Protein AF-A0A966WLN8-F1 (afdb_monomer_lite)

Secondary structure (DSSP, 8-state):
-HHHHHHHHHHH---SSHHHHHHHHHHHHHHHT-S--------SSHHHHHHHHHHHHHHTT--TT-PPPP--

Structure (mmCIF, N/CA/C/O backbone):
data_AF-A0A966WLN8-F1
#
_entry.id   AF-A0A966WLN8-F1
#
loop_
_atom_site.group_PDB
_atom_site.id
_atom_site.type_symbol
_atom_site.label_atom_id
_atom_site.label_alt_id
_atom_site.label_comp_id
_atom_site.label_asym_id
_atom_site.label_entity_id
_atom_site.label_seq_id
_atom_site.pdbx_PDB_ins_code
_atom_site.Cartn_x
_atom_site.Cartn_y
_atom_site.Cartn_z
_atom_site.occupancy
_atom_site.B_iso_or_equiv
_atom_site.auth_seq_id
_atom_site.auth_comp_id
_atom_site.auth_asym_id
_atom_site.auth_atom_id
_atom_site.pdbx_PDB_model_num
ATOM 1 N N . ALA A 1 1 ? -23.456 1.880 -19.363 1.00 65.44 1 ALA A N 1
ATOM 2 C CA . ALA A 1 1 ? -23.080 0.634 -18.671 1.00 65.44 1 ALA A CA 1
ATOM 3 C C . ALA A 1 1 ? -21.566 0.578 -18.478 1.00 65.44 1 ALA A C 1
ATOM 5 O O . ALA A 1 1 ? -21.125 0.676 -17.343 1.00 65.44 1 ALA A O 1
ATOM 6 N N . ASP A 1 2 ? -20.777 0.566 -19.555 1.00 70.38 2 ASP A N 1
ATOM 7 C CA . ASP A 1 2 ? -19.314 0.383 -19.473 1.00 70.38 2 ASP A CA 1
ATOM 8 C C . ASP A 1 2 ? -18.570 1.490 -18.708 1.00 70.38 2 ASP A C 1
ATOM 10 O O . ASP A 1 2 ? -17.737 1.194 -17.859 1.00 70.38 2 ASP A O 1
ATOM 14 N N . LEU A 1 3 ? -18.924 2.763 -18.916 1.00 71.50 3 LEU A N 1
ATOM 15 C CA . LEU A 1 3 ? -18.322 3.894 -18.187 1.00 71.50 3 LEU A CA 1
ATOM 16 C C . LEU A 1 3 ? -18.548 3.814 -16.666 1.00 71.50 3 LEU A C 1
ATOM 18 O O . LEU A 1 3 ? -17.623 4.037 -15.896 1.00 71.50 3 LEU A O 1
ATOM 22 N N . GLN A 1 4 ? -19.748 3.415 -16.231 1.00 71.06 4 GLN A N 1
ATOM 23 C CA . GLN A 1 4 ? -20.060 3.256 -14.803 1.00 71.06 4 GLN A CA 1
ATOM 24 C C . GLN A 1 4 ? -19.298 2.084 -14.176 1.00 71.06 4 GLN A C 1
ATOM 26 O O . GLN A 1 4 ? -18.845 2.188 -13.040 1.00 71.06 4 GLN A O 1
ATOM 31 N N . ALA A 1 5 ? -19.126 0.985 -14.916 1.00 71.94 5 ALA A N 1
ATOM 32 C CA . ALA A 1 5 ? -18.321 -0.147 -14.464 1.00 71.94 5 ALA A CA 1
ATOM 33 C C . ALA A 1 5 ? -16.837 0.236 -14.331 1.00 71.94 5 ALA A C 1
ATOM 35 O O . ALA A 1 5 ? -16.188 -0.136 -13.356 1.00 71.94 5 ALA A O 1
ATOM 36 N N . MET A 1 6 ? -16.311 1.035 -15.266 1.00 71.44 6 MET A N 1
ATOM 37 C CA . MET A 1 6 ? -14.945 1.560 -15.189 1.00 71.44 6 MET A CA 1
ATOM 38 C C . MET A 1 6 ? -14.750 2.515 -14.008 1.00 71.44 6 MET A C 1
ATOM 40 O O . MET A 1 6 ? -13.716 2.453 -13.348 1.00 71.44 6 MET A O 1
ATOM 44 N N . ASP A 1 7 ? -15.720 3.385 -13.732 1.00 73.75 7 ASP A N 1
ATOM 45 C CA . ASP A 1 7 ? -15.634 4.330 -12.617 1.00 73.75 7 ASP A CA 1
ATOM 46 C C . ASP A 1 7 ? -15.695 3.620 -11.262 1.00 73.75 7 ASP A C 1
ATOM 48 O O . ASP A 1 7 ? -14.896 3.930 -10.380 1.00 73.75 7 ASP A O 1
ATOM 52 N N . ALA A 1 8 ? -16.555 2.606 -11.118 1.00 72.69 8 ALA A N 1
ATOM 53 C CA . ALA A 1 8 ? -16.573 1.750 -9.932 1.00 72.69 8 ALA A CA 1
ATOM 54 C C . ALA A 1 8 ? -15.232 1.019 -9.744 1.00 72.69 8 ALA A C 1
ATOM 56 O O . ALA A 1 8 ? -14.662 1.028 -8.657 1.00 72.69 8 ALA A O 1
ATOM 57 N N . MET A 1 9 ? -14.665 0.474 -10.826 1.00 74.56 9 MET A N 1
ATOM 58 C CA . MET A 1 9 ? -13.369 -0.207 -10.773 1.00 74.56 9 MET A CA 1
ATOM 59 C C . MET A 1 9 ? -12.223 0.744 -10.391 1.00 74.56 9 MET A C 1
ATOM 61 O O . MET A 1 9 ? -11.313 0.355 -9.666 1.00 74.56 9 MET A O 1
ATOM 65 N N . LYS A 1 10 ? -12.265 2.006 -10.839 1.00 71.50 10 LYS A N 1
ATOM 66 C CA . LYS A 1 10 ? -11.297 3.042 -10.439 1.00 71.50 10 LYS A CA 1
ATOM 67 C C . LYS A 1 10 ? -11.468 3.482 -8.987 1.00 71.50 10 LYS A C 1
ATOM 69 O O . LYS A 1 10 ? -10.468 3.811 -8.351 1.00 71.50 10 LYS A O 1
ATOM 74 N N . ALA A 1 11 ? -12.703 3.519 -8.488 1.00 74.12 11 ALA A N 1
ATOM 75 C CA . ALA A 1 11 ? -12.997 3.877 -7.103 1.00 74.12 11 ALA A CA 1
ATOM 76 C C . ALA A 1 11 ? -12.400 2.857 -6.122 1.00 74.12 11 ALA A C 1
ATOM 78 O O . ALA A 1 11 ? -11.814 3.255 -5.118 1.00 74.12 11 ALA A O 1
ATOM 79 N N . ASP A 1 12 ? -12.460 1.569 -6.466 1.00 79.19 12 ASP A N 1
ATOM 80 C CA . ASP A 1 12 ? -11.874 0.492 -5.660 1.00 79.19 12 ASP A CA 1
ATOM 81 C C . ASP A 1 12 ? -10.371 0.283 -5.920 1.00 79.19 12 ASP A C 1
ATOM 83 O O . ASP A 1 12 ? -9.682 -0.383 -5.145 1.00 79.19 12 ASP A O 1
ATOM 87 N N . ALA A 1 13 ? -9.827 0.858 -6.996 1.00 85.62 13 ALA A N 1
ATOM 88 C CA . ALA A 1 13 ? -8.419 0.709 -7.333 1.00 85.62 13 ALA A CA 1
ATOM 89 C C . ALA A 1 13 ? -7.511 1.462 -6.347 1.00 85.62 13 ALA A C 1
ATOM 91 O O . ALA A 1 13 ? -7.512 2.697 -6.271 1.00 85.62 13 ALA A O 1
ATOM 92 N N . LEU A 1 14 ? -6.616 0.716 -5.698 1.00 92.69 14 LEU A N 1
ATOM 93 C CA . LEU A 1 14 ? -5.492 1.218 -4.895 1.00 92.69 14 LEU A CA 1
ATOM 94 C C . LEU A 1 14 ? -4.324 1.699 -5.785 1.00 92.69 14 LEU A C 1
ATOM 96 O O . LEU A 1 14 ? -3.165 1.375 -5.550 1.00 92.69 14 LEU A O 1
ATOM 100 N N . VAL A 1 15 ? -4.640 2.430 -6.858 1.00 90.75 15 VAL A N 1
ATOM 101 C CA . VAL A 1 15 ? -3.692 2.909 -7.878 1.00 90.75 15 VAL A CA 1
ATOM 102 C C . VAL A 1 15 ? -3.653 4.440 -7.863 1.00 90.75 15 VAL A C 1
ATOM 104 O O . VAL A 1 15 ? -4.699 5.085 -7.706 1.00 90.75 15 VAL A O 1
ATOM 107 N N . GLY A 1 16 ? -2.459 5.014 -8.031 1.00 92.38 16 GLY A N 1
ATOM 108 C CA . GLY A 1 16 ? -2.207 6.457 -8.036 1.00 92.38 16 GLY A CA 1
ATOM 109 C C . GLY A 1 16 ? -0.736 6.788 -7.771 1.00 92.38 16 GLY A C 1
ATOM 110 O O . GLY A 1 16 ? 0.133 5.934 -7.959 1.00 92.38 16 GLY A O 1
ATOM 111 N N . THR A 1 17 ? -0.463 8.016 -7.318 1.00 95.44 17 THR A N 1
ATOM 112 C CA . THR A 1 17 ? 0.822 8.346 -6.674 1.00 95.44 17 THR A CA 1
ATOM 113 C C . THR A 1 17 ? 0.990 7.565 -5.366 1.00 95.44 17 THR A C 1
ATOM 115 O O . THR A 1 17 ? 0.036 6.952 -4.878 1.00 95.44 17 THR A O 1
ATOM 118 N N . ALA A 1 18 ? 2.192 7.588 -4.787 1.00 94.81 18 ALA A N 1
ATOM 119 C CA . ALA A 1 18 ? 2.480 6.887 -3.537 1.00 94.81 18 ALA A CA 1
ATOM 120 C C . ALA A 1 18 ? 1.537 7.331 -2.403 1.00 94.81 18 ALA A C 1
ATOM 122 O O . ALA A 1 18 ? 0.958 6.496 -1.714 1.00 94.81 18 ALA A O 1
ATOM 123 N N . GLU A 1 19 ? 1.304 8.640 -2.288 1.00 95.62 19 GLU A N 1
ATOM 124 C CA . GLU A 1 19 ? 0.429 9.251 -1.285 1.00 95.62 19 GLU A CA 1
ATOM 125 C C . GLU A 1 19 ? -1.031 8.858 -1.520 1.00 95.62 19 GLU A C 1
ATOM 127 O O . GLU A 1 19 ? -1.711 8.396 -0.611 1.00 95.62 19 GLU A O 1
ATOM 132 N N . GLN A 1 20 ? -1.501 8.947 -2.769 1.00 95.56 20 GLN A N 1
ATOM 133 C CA . GLN A 1 20 ? -2.872 8.570 -3.119 1.00 95.56 20 GLN A CA 1
ATOM 134 C C . GLN A 1 20 ? -3.155 7.092 -2.839 1.00 95.56 20 GLN A C 1
ATOM 136 O O . GLN A 1 20 ? -4.249 6.742 -2.397 1.00 95.56 20 GLN A O 1
ATOM 141 N N . ALA A 1 21 ? -2.197 6.210 -3.133 1.00 94.94 21 ALA A N 1
ATOM 142 C CA . ALA A 1 21 ? -2.331 4.789 -2.851 1.00 94.94 21 ALA A CA 1
ATOM 143 C C . ALA A 1 21 ? -2.319 4.520 -1.338 1.00 94.94 21 ALA A C 1
ATOM 145 O O . ALA A 1 21 ? -3.178 3.778 -0.861 1.00 94.94 21 ALA A O 1
ATOM 146 N N . ALA A 1 22 ? -1.416 5.159 -0.586 1.00 95.56 22 ALA A N 1
ATOM 147 C CA . ALA A 1 22 ? -1.341 5.037 0.869 1.00 95.56 22 ALA A CA 1
ATOM 148 C C . ALA A 1 22 ? -2.632 5.511 1.558 1.00 95.56 22 ALA A C 1
ATOM 150 O O . ALA A 1 22 ? -3.189 4.781 2.377 1.00 95.56 22 ALA A O 1
ATOM 151 N N . ASP A 1 23 ? -3.175 6.664 1.160 1.00 96.12 23 ASP A N 1
ATOM 152 C CA . ASP A 1 23 ? -4.435 7.195 1.694 1.00 96.12 23 ASP A CA 1
ATOM 153 C C . ASP A 1 23 ? -5.602 6.229 1.455 1.00 96.12 23 ASP A C 1
ATOM 155 O O . ASP A 1 23 ? -6.388 5.938 2.361 1.00 96.12 23 ASP A O 1
ATOM 159 N N . LYS A 1 24 ? -5.701 5.674 0.240 1.00 95.25 24 LYS A N 1
ATOM 160 C CA . LYS A 1 24 ? -6.727 4.678 -0.096 1.00 95.25 24 LYS A CA 1
ATOM 161 C C . LYS A 1 24 ? -6.559 3.387 0.707 1.00 95.25 24 LYS A C 1
ATOM 163 O O . LYS A 1 24 ? -7.555 2.820 1.156 1.00 95.25 24 LYS A O 1
ATOM 168 N N . MET A 1 25 ? -5.323 2.924 0.899 1.00 95.81 25 MET A N 1
ATOM 169 C CA . MET A 1 25 ? -5.015 1.746 1.714 1.00 95.81 25 MET A CA 1
ATOM 170 C C . MET A 1 25 ? -5.415 1.963 3.177 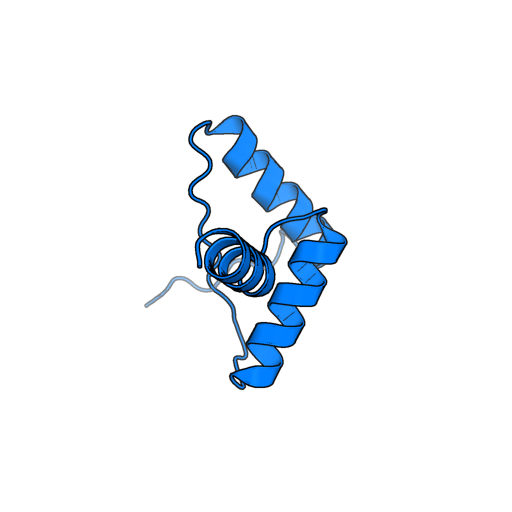1.00 95.81 25 MET A C 1
ATOM 172 O O . MET A 1 25 ? -6.109 1.124 3.746 1.00 95.81 25 MET A O 1
ATOM 176 N N . LEU A 1 26 ? -5.064 3.107 3.769 1.00 95.50 26 LEU A N 1
ATOM 177 C CA . LEU A 1 26 ? -5.439 3.456 5.142 1.00 95.50 26 LEU A CA 1
ATOM 178 C C . LEU A 1 26 ? -6.959 3.564 5.309 1.00 95.50 26 LEU A C 1
ATOM 180 O O . LEU A 1 26 ? -7.517 3.030 6.267 1.00 95.50 26 LEU A O 1
ATOM 184 N N . ALA A 1 27 ? -7.647 4.190 4.352 1.00 95.62 27 ALA A N 1
ATOM 185 C CA . ALA A 1 27 ? -9.105 4.264 4.349 1.00 95.62 27 ALA A CA 1
ATOM 186 C C . ALA A 1 27 ? -9.754 2.871 4.267 1.00 95.62 27 ALA A C 1
ATOM 188 O O . ALA A 1 27 ? -10.755 2.605 4.938 1.00 95.62 27 ALA A O 1
ATOM 189 N N . LEU A 1 28 ? -9.180 1.965 3.468 1.00 94.75 28 LEU A N 1
ATOM 190 C CA . LEU A 1 28 ? -9.633 0.581 3.366 1.00 94.75 28 LEU A CA 1
ATOM 191 C C . LEU A 1 28 ? -9.417 -0.187 4.677 1.00 94.75 28 LEU A C 1
ATOM 193 O O . LEU A 1 28 ? -10.358 -0.818 5.157 1.00 94.75 28 LEU A O 1
ATOM 197 N N . ALA A 1 29 ? -8.220 -0.107 5.267 1.00 96.38 29 ALA A N 1
ATOM 198 C CA . ALA A 1 29 ? -7.904 -0.750 6.542 1.00 96.38 29 ALA A CA 1
ATOM 199 C C . ALA A 1 29 ? -8.838 -0.268 7.657 1.00 96.38 29 ALA A C 1
ATOM 201 O O . ALA A 1 29 ? -9.424 -1.088 8.358 1.00 96.38 29 ALA A O 1
ATOM 202 N N . ALA A 1 30 ? -9.068 1.046 7.756 1.00 96.94 30 ALA A N 1
ATOM 203 C CA . ALA A 1 30 ? -9.984 1.623 8.735 1.00 96.94 30 ALA A CA 1
ATOM 204 C C . ALA A 1 30 ? -11.425 1.125 8.543 1.00 96.94 30 ALA A C 1
ATOM 206 O O . ALA A 1 30 ? -12.089 0.747 9.507 1.00 96.94 30 ALA A O 1
ATOM 207 N N . ARG A 1 31 ? -11.910 1.073 7.295 1.00 96.19 31 ARG A N 1
ATOM 208 C CA . ARG A 1 31 ? -13.262 0.587 6.975 1.00 96.19 31 ARG A CA 1
ATOM 209 C C . ARG A 1 31 ? -13.460 -0.890 7.318 1.00 96.19 31 ARG A C 1
ATOM 211 O O . ARG A 1 31 ? -14.578 -1.289 7.633 1.00 96.19 31 ARG A O 1
ATOM 218 N N . LEU A 1 32 ? -12.403 -1.690 7.219 1.00 96.25 32 LEU A N 1
ATOM 219 C CA . LEU A 1 32 ? -12.425 -3.126 7.495 1.00 96.25 32 LEU A CA 1
ATOM 220 C C . LEU A 1 32 ? -11.916 -3.485 8.900 1.00 96.25 32 LEU A C 1
ATOM 222 O O . LEU A 1 32 ? -11.899 -4.666 9.232 1.00 96.25 32 LEU A O 1
ATOM 226 N N . ALA A 1 33 ? -11.538 -2.489 9.711 1.00 96.75 33 ALA A N 1
ATOM 227 C CA . ALA A 1 33 ? -10.919 -2.657 11.026 1.00 96.75 33 ALA A CA 1
ATOM 228 C C . ALA A 1 33 ? -9.711 -3.619 11.003 1.00 96.75 33 ALA A C 1
ATOM 230 O O . ALA A 1 33 ? -9.639 -4.558 11.791 1.00 96.75 33 ALA A O 1
ATOM 231 N N . LEU A 1 34 ? -8.788 -3.396 10.063 1.00 95.88 34 LEU A N 1
ATOM 232 C CA . LEU A 1 34 ? -7.565 -4.186 9.902 1.00 95.88 34 LEU A CA 1
ATOM 233 C C . LEU A 1 34 ? -6.369 -3.485 10.549 1.00 95.88 34 LEU A C 1
ATOM 235 O O . LEU A 1 34 ? -6.158 -2.295 10.321 1.00 95.88 34 LEU A O 1
ATOM 239 N N . ASP A 1 35 ? -5.556 -4.252 11.272 1.00 92.38 35 ASP A N 1
ATOM 240 C CA . ASP A 1 35 ? -4.286 -3.778 11.836 1.00 92.38 35 ASP A CA 1
ATOM 241 C C . ASP A 1 35 ? -3.141 -3.809 10.807 1.00 92.38 35 ASP A C 1
ATOM 243 O O . ASP A 1 35 ? -2.204 -3.017 10.885 1.00 92.38 35 ASP A O 1
ATOM 247 N N . GLU A 1 36 ? -3.225 -4.704 9.816 1.00 91.12 36 GLU A N 1
ATOM 248 C CA . GLU A 1 36 ? -2.196 -4.911 8.796 1.00 91.12 36 GLU A CA 1
ATOM 249 C C . GLU A 1 36 ? -2.807 -5.134 7.404 1.00 91.12 36 GLU A C 1
ATOM 251 O O . GLU A 1 36 ? -3.901 -5.686 7.253 1.00 91.12 36 GLU A O 1
ATOM 256 N N . LEU A 1 37 ? -2.069 -4.730 6.365 1.00 92.06 37 LEU A N 1
ATOM 257 C CA . LEU A 1 37 ? -2.408 -4.968 4.962 1.00 92.06 37 LEU A CA 1
ATOM 258 C C . LEU A 1 37 ? -1.274 -5.725 4.270 1.00 92.06 37 LEU A C 1
ATOM 260 O O . LEU A 1 37 ? -0.147 -5.241 4.190 1.00 92.06 37 LEU A O 1
ATOM 264 N N . VAL A 1 38 ? -1.593 -6.883 3.692 1.00 92.62 38 VAL A N 1
ATOM 265 C CA . VAL A 1 38 ? -0.684 -7.586 2.781 1.00 92.62 38 VAL A CA 1
ATOM 266 C C . VAL A 1 38 ? -0.860 -7.002 1.382 1.00 92.62 38 VAL A C 1
ATOM 268 O O . VAL A 1 38 ? -1.926 -7.129 0.778 1.00 92.62 38 VAL A O 1
ATOM 271 N N . VAL A 1 39 ? 0.180 -6.346 0.867 1.00 91.62 39 VAL A N 1
ATOM 272 C CA . VAL A 1 39 ? 0.139 -5.674 -0.437 1.00 91.62 39 VAL A CA 1
ATOM 273 C C . VAL A 1 39 ? 0.726 -6.577 -1.517 1.00 91.62 39 VAL A C 1
ATOM 275 O O . VAL A 1 39 ? 1.894 -6.956 -1.464 1.00 91.62 39 VAL A O 1
ATOM 278 N N . CYS A 1 40 ? -0.075 -6.860 -2.542 1.00 91.56 40 CYS A N 1
ATOM 279 C CA . CYS A 1 40 ? 0.355 -7.534 -3.763 1.00 91.56 40 CYS A CA 1
ATOM 280 C C . CYS A 1 40 ? 0.196 -6.584 -4.953 1.00 91.56 40 CYS A C 1
ATOM 282 O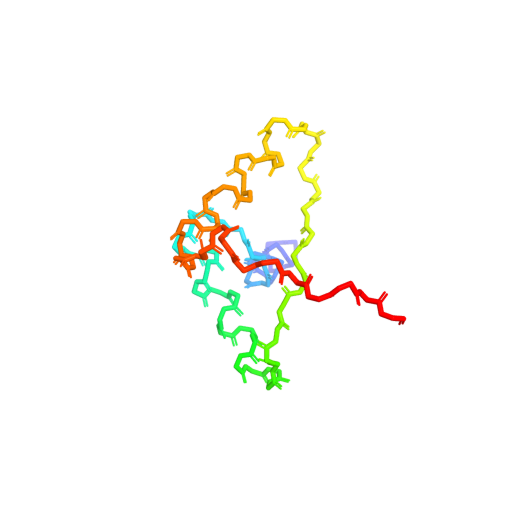 O . CYS A 1 40 ? -0.750 -5.800 -5.009 1.00 91.56 40 CYS A O 1
ATOM 284 N N . THR A 1 41 ? 1.089 -6.689 -5.935 1.00 90.88 41 THR A N 1
ATOM 285 C CA . THR A 1 41 ? 0.999 -5.938 -7.192 1.00 90.88 41 THR A CA 1
ATOM 286 C C . THR A 1 41 ? 0.977 -6.892 -8.379 1.00 90.88 41 THR A C 1
ATOM 288 O O . THR A 1 41 ? 1.627 -7.934 -8.361 1.00 90.88 41 THR A O 1
ATOM 291 N N . TRP A 1 42 ? 0.211 -6.543 -9.414 1.00 89.00 42 TRP A N 1
ATOM 292 C CA . TRP A 1 42 ? 0.166 -7.266 -10.692 1.00 89.00 42 TRP A CA 1
ATOM 293 C C . TRP A 1 42 ? 0.962 -6.550 -11.787 1.00 89.00 42 TRP A C 1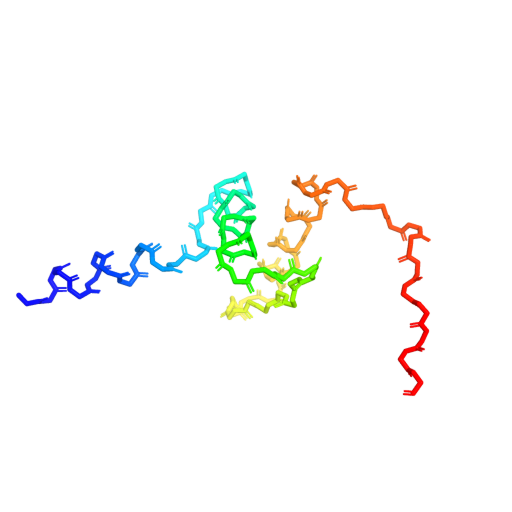
ATOM 295 O O . TRP A 1 42 ? 0.765 -6.812 -12.974 1.00 89.00 42 TRP A O 1
ATOM 305 N N . ALA A 1 43 ? 1.844 -5.617 -11.416 1.00 91.94 43 ALA A N 1
ATOM 306 C CA . ALA A 1 43 ? 2.742 -4.995 -12.378 1.00 91.94 43 ALA A CA 1
ATOM 307 C C . ALA A 1 43 ? 3.570 -6.079 -13.088 1.00 91.94 43 ALA A C 1
ATOM 309 O O . ALA A 1 43 ? 4.272 -6.858 -12.451 1.00 91.94 43 ALA A O 1
ATOM 310 N N . HIS A 1 44 ? 3.473 -6.140 -14.416 1.00 91.44 44 HIS A N 1
ATOM 311 C CA . HIS A 1 44 ? 4.135 -7.180 -15.208 1.00 91.44 44 HIS A CA 1
ATOM 312 C C . HIS A 1 44 ? 5.667 -7.099 -15.115 1.00 91.44 44 HIS A C 1
ATOM 314 O O . HIS A 1 44 ? 6.341 -8.122 -15.055 1.00 91.44 44 HIS A O 1
ATOM 320 N N . ASP A 1 45 ? 6.219 -5.884 -15.105 1.00 97.06 45 ASP A N 1
ATOM 321 C CA . ASP A 1 45 ? 7.662 -5.649 -15.052 1.00 97.06 45 ASP A CA 1
ATOM 322 C C . ASP A 1 45 ? 8.186 -5.723 -13.600 1.00 97.06 45 ASP A C 1
ATOM 324 O O . ASP A 1 45 ? 7.738 -4.931 -12.762 1.00 97.06 45 ASP A O 1
ATOM 328 N N . PRO A 1 46 ? 9.155 -6.608 -13.289 1.00 95.94 46 PRO A N 1
ATOM 329 C CA . PRO A 1 46 ? 9.763 -6.705 -11.962 1.00 95.94 46 PRO A CA 1
ATOM 330 C C . PRO A 1 46 ? 10.359 -5.393 -11.434 1.00 95.94 46 PRO A C 1
ATOM 332 O O . PRO A 1 46 ? 10.264 -5.118 -10.238 1.00 95.94 46 PRO A O 1
ATOM 335 N N . ALA A 1 47 ? 10.943 -4.555 -12.296 1.00 96.62 47 ALA A N 1
ATOM 336 C CA . ALA A 1 47 ? 11.498 -3.269 -11.874 1.00 96.62 47 ALA A CA 1
ATOM 337 C C . ALA A 1 47 ? 10.390 -2.304 -11.423 1.00 96.62 47 ALA A C 1
ATOM 339 O O . ALA A 1 47 ? 10.561 -1.549 -10.465 1.00 96.62 47 ALA A O 1
ATOM 340 N N . VAL A 1 48 ? 9.224 -2.370 -12.071 1.00 95.56 48 VAL A N 1
ATOM 341 C CA . VAL A 1 48 ? 8.040 -1.594 -11.682 1.00 95.56 48 VAL A CA 1
ATOM 342 C C . VAL A 1 48 ? 7.448 -2.126 -10.378 1.00 95.56 48 VAL A C 1
ATOM 344 O O . VAL A 1 48 ? 7.038 -1.328 -9.53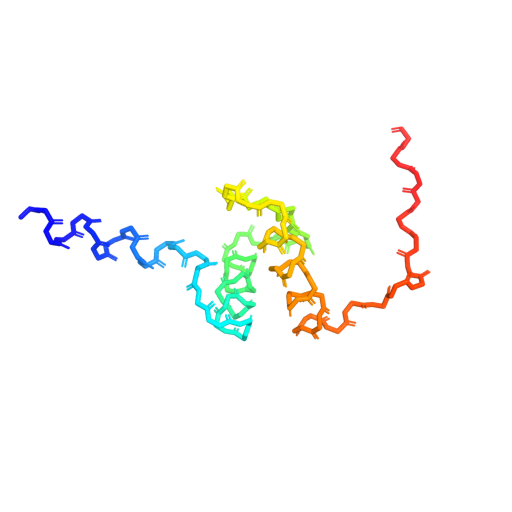7 1.00 95.56 48 VAL A O 1
ATOM 347 N N . GLN A 1 49 ? 7.441 -3.449 -10.174 1.00 95.69 49 GLN A N 1
ATOM 348 C CA . GLN A 1 49 ? 7.018 -4.042 -8.900 1.00 95.69 49 GLN A CA 1
ATOM 349 C C . GLN A 1 49 ? 7.875 -3.516 -7.745 1.00 95.69 49 GLN A C 1
ATOM 351 O O . GLN A 1 49 ? 7.329 -2.989 -6.777 1.00 95.69 49 GLN A O 1
ATOM 356 N N . LEU A 1 50 ? 9.207 -3.595 -7.876 1.00 95.44 50 LEU A N 1
ATOM 357 C CA . LEU A 1 50 ? 10.136 -3.126 -6.848 1.00 95.44 50 LEU A CA 1
ATOM 358 C C . LEU A 1 50 ? 9.928 -1.640 -6.555 1.00 95.44 50 LEU A C 1
ATOM 360 O O . LEU A 1 50 ? 9.709 -1.268 -5.404 1.00 95.44 50 LEU A O 1
ATOM 364 N N . ARG A 1 51 ? 9.893 -0.805 -7.599 1.00 95.56 51 ARG A N 1
ATOM 365 C CA . ARG A 1 51 ? 9.692 0.637 -7.437 1.00 95.56 51 ARG A CA 1
ATOM 366 C C . ARG A 1 51 ? 8.359 0.973 -6.765 1.00 95.56 51 ARG A C 1
ATOM 368 O O . ARG A 1 51 ? 8.294 1.910 -5.976 1.00 95.56 51 ARG A O 1
ATOM 375 N N . SER A 1 52 ? 7.294 0.226 -7.060 1.00 95.38 52 SER A N 1
ATOM 376 C CA . SER A 1 52 ? 5.998 0.407 -6.398 1.00 95.38 52 SER A CA 1
ATOM 377 C C . SER A 1 52 ? 6.096 0.153 -4.894 1.00 95.38 52 SER A C 1
ATOM 379 O O . SER A 1 52 ? 5.508 0.901 -4.117 1.00 95.38 52 SER A O 1
ATOM 381 N N . PHE A 1 53 ? 6.823 -0.886 -4.477 1.00 94.62 53 PHE A N 1
ATOM 382 C CA . PHE A 1 53 ? 7.010 -1.189 -3.059 1.00 94.62 53 PHE A CA 1
ATOM 383 C C . PHE A 1 53 ? 7.940 -0.195 -2.366 1.00 94.62 53 PHE A C 1
ATOM 385 O O . PHE A 1 53 ? 7.644 0.193 -1.242 1.00 94.62 53 PHE A O 1
ATOM 392 N N . GLU A 1 54 ? 9.004 0.266 -3.028 1.00 94.50 54 GLU A N 1
ATOM 393 C CA . GLU A 1 54 ? 9.875 1.332 -2.509 1.00 94.50 54 GLU A CA 1
ATOM 394 C C . GLU A 1 54 ? 9.063 2.595 -2.201 1.00 94.50 54 GLU A C 1
ATOM 396 O O . GLU A 1 54 ? 9.075 3.079 -1.071 1.00 94.50 54 GLU A O 1
ATOM 401 N N . LEU A 1 55 ? 8.263 3.059 -3.166 1.00 95.69 55 LEU A N 1
ATOM 402 C CA . LEU A 1 55 ? 7.408 4.239 -3.008 1.00 95.69 55 LEU A CA 1
ATOM 403 C C . LEU A 1 55 ? 6.398 4.087 -1.865 1.00 95.69 55 LEU A C 1
ATOM 405 O O . LEU A 1 55 ? 6.191 5.018 -1.091 1.00 95.69 55 LEU A O 1
ATOM 409 N N . LEU A 1 56 ? 5.775 2.913 -1.736 1.00 94.50 56 LEU A N 1
ATOM 410 C CA . LEU A 1 56 ? 4.872 2.641 -0.619 1.00 94.50 56 LEU A CA 1
ATOM 411 C C . LEU A 1 56 ? 5.633 2.593 0.711 1.00 94.50 56 LEU A C 1
ATOM 413 O O . LEU A 1 56 ? 5.165 3.154 1.695 1.00 94.50 56 LEU A O 1
ATOM 417 N N . SER A 1 57 ? 6.816 1.980 0.755 1.00 93.38 57 SER A N 1
ATOM 418 C CA . SER A 1 57 ? 7.622 1.923 1.977 1.00 93.38 57 SER A CA 1
ATOM 419 C C . SER A 1 57 ? 8.007 3.316 2.478 1.00 93.38 57 SER A C 1
ATOM 421 O O . SER A 1 57 ? 7.929 3.574 3.679 1.00 93.38 57 SER A O 1
ATOM 423 N N . GLU A 1 58 ? 8.332 4.228 1.558 1.00 93.50 58 GLU A N 1
ATOM 424 C CA . GLU A 1 58 ? 8.611 5.631 1.854 1.00 93.50 58 GLU A CA 1
ATOM 425 C C . GLU A 1 58 ? 7.353 6.350 2.354 1.00 93.50 58 GLU A C 1
ATOM 427 O O . GLU A 1 58 ? 7.396 6.994 3.402 1.00 93.50 58 GLU A O 1
ATOM 432 N N . ALA A 1 59 ? 6.219 6.192 1.660 1.00 94.56 59 ALA A N 1
ATOM 433 C CA . ALA A 1 59 ? 4.952 6.830 2.028 1.00 94.56 59 ALA A CA 1
ATOM 434 C C . ALA A 1 59 ? 4.441 6.398 3.414 1.00 94.56 59 ALA A C 1
ATOM 436 O O . ALA A 1 59 ?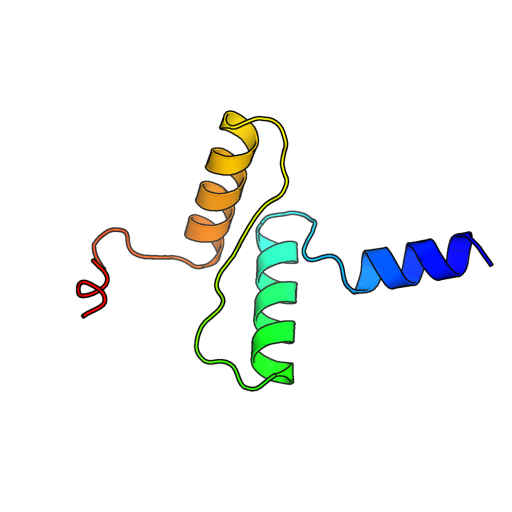 3.864 7.202 4.143 1.00 94.56 59 ALA A O 1
ATOM 437 N N . PHE A 1 60 ? 4.688 5.146 3.801 1.00 93.12 60 PHE A N 1
ATOM 438 C CA . PHE A 1 60 ? 4.341 4.611 5.119 1.00 93.12 60 PHE A CA 1
ATOM 439 C C . PHE A 1 60 ? 5.445 4.802 6.171 1.00 93.12 60 PHE A C 1
ATOM 441 O O . PHE A 1 60 ? 5.286 4.349 7.305 1.00 93.12 60 PHE A O 1
ATOM 448 N N . ALA A 1 61 ? 6.560 5.454 5.818 1.00 91.62 61 ALA A N 1
ATOM 449 C CA . ALA A 1 61 ? 7.734 5.617 6.673 1.00 91.62 61 ALA A CA 1
ATOM 450 C C . ALA A 1 61 ? 8.196 4.292 7.320 1.00 91.62 61 ALA A C 1
ATOM 452 O O . ALA A 1 61 ? 8.596 4.254 8.489 1.00 91.62 61 ALA A O 1
ATOM 453 N N . LEU A 1 62 ? 8.116 3.186 6.569 1.00 88.62 62 LEU A N 1
ATOM 454 C CA . LEU A 1 62 ? 8.441 1.858 7.080 1.00 88.62 62 LEU A CA 1
ATOM 455 C C . LEU A 1 62 ? 9.937 1.772 7.370 1.00 88.62 62 LEU A C 1
ATOM 457 O O . LEU A 1 62 ? 10.782 2.011 6.508 1.00 88.62 62 LEU A O 1
ATOM 461 N N . ASN A 1 63 ? 10.274 1.413 8.607 1.00 73.31 63 ASN A N 1
ATOM 462 C CA . ASN A 1 63 ? 11.660 1.290 9.021 1.00 73.31 63 ASN A CA 1
ATOM 463 C C . ASN A 1 63 ? 12.223 -0.075 8.575 1.00 73.31 63 ASN A C 1
ATOM 465 O O . 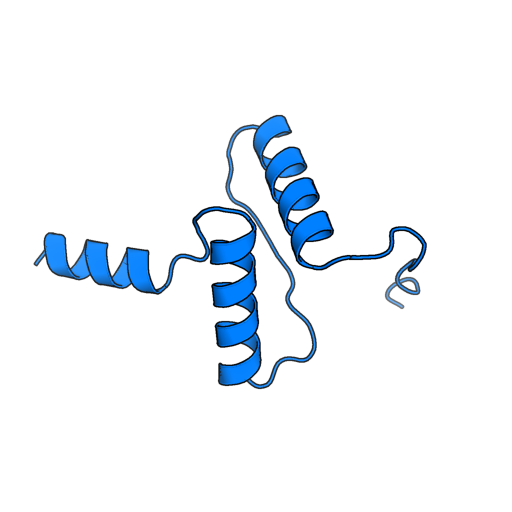ASN A 1 63 ? 11.747 -1.107 9.058 1.00 73.31 63 ASN A O 1
ATOM 469 N N . PRO A 1 64 ? 13.278 -0.118 7.739 1.00 64.56 64 PRO A N 1
ATOM 470 C CA . PRO A 1 64 ? 13.865 -1.369 7.249 1.00 64.56 64 PRO A CA 1
ATOM 471 C C . PRO A 1 64 ? 14.485 -2.239 8.356 1.00 64.56 64 PRO A C 1
ATOM 473 O O . PRO A 1 64 ? 14.846 -3.389 8.114 1.00 64.56 64 PRO A O 1
ATOM 476 N N . SER A 1 65 ? 14.632 -1.710 9.574 1.00 64.12 65 SER A N 1
ATOM 477 C CA . SER A 1 65 ? 15.164 -2.455 10.720 1.00 64.12 65 SER A CA 1
ATOM 478 C C . SER A 1 65 ? 14.132 -3.326 11.449 1.00 64.12 65 SER A C 1
ATOM 480 O O . SER A 1 65 ? 14.528 -4.162 12.265 1.00 64.12 65 SER A O 1
ATOM 482 N N . VAL A 1 66 ? 12.835 -3.211 11.134 1.00 56.25 66 VAL A N 1
ATOM 483 C CA . VAL A 1 66 ? 11.814 -4.125 11.666 1.00 56.25 66 VAL A CA 1
ATOM 484 C C . VAL A 1 66 ? 11.853 -5.420 10.855 1.00 56.25 66 VAL A C 1
ATOM 486 O O . VAL A 1 66 ? 11.160 -5.578 9.854 1.00 56.25 66 VAL A O 1
ATOM 489 N N . ARG A 1 67 ? 12.683 -6.380 11.280 1.00 58.59 67 ARG A N 1
ATOM 490 C CA . ARG A 1 67 ? 12.496 -7.771 10.852 1.00 58.59 67 ARG A CA 1
ATOM 491 C C . ARG A 1 67 ? 11.171 -8.254 11.435 1.00 58.59 67 ARG A C 1
ATOM 493 O O . ARG A 1 67 ? 11.025 -8.264 12.656 1.00 58.59 67 ARG A O 1
ATOM 500 N N . GLN A 1 68 ? 10.242 -8.689 10.585 1.00 57.31 68 GLN A N 1
ATOM 501 C CA . GLN A 1 68 ? 9.142 -9.532 11.047 1.00 57.31 68 GLN A CA 1
ATOM 502 C C . GLN A 1 68 ? 9.745 -10.730 11.803 1.00 57.31 68 GLN A C 1
ATOM 504 O O . GLN A 1 68 ? 10.699 -11.340 11.297 1.00 57.31 68 GLN A O 1
ATOM 509 N N . PRO A 1 69 ? 9.251 -11.071 13.008 1.00 52.31 69 PRO A N 1
ATOM 510 C CA . PRO A 1 69 ? 9.573 -12.360 13.592 1.00 52.31 69 PRO A CA 1
ATOM 511 C C . PRO A 1 69 ? 9.149 -13.429 12.585 1.00 52.31 69 PRO A C 1
ATOM 513 O O . PRO A 1 69 ? 8.103 -13.299 11.949 1.00 52.31 69 PRO A O 1
ATOM 516 N N . ALA A 1 70 ? 10.005 -14.432 12.378 1.00 53.88 70 ALA A N 1
ATOM 517 C CA . ALA A 1 70 ? 9.718 -15.523 11.458 1.00 53.88 70 ALA A CA 1
ATOM 518 C C . ALA A 1 70 ? 8.309 -16.058 11.749 1.00 53.88 70 ALA A C 1
ATOM 520 O O . ALA A 1 70 ? 8.016 -16.372 12.904 1.00 53.88 70 ALA A O 1
ATOM 521 N N . LEU A 1 71 ? 7.449 -16.106 10.722 1.00 55.12 71 LEU A N 1
ATOM 522 C CA . LEU A 1 71 ? 6.168 -16.802 10.808 1.00 55.12 71 LEU A CA 1
ATOM 523 C C . LEU A 1 71 ? 6.468 -18.220 11.323 1.00 55.12 71 LEU A C 1
ATOM 525 O O . LEU A 1 71 ? 7.224 -18.948 10.675 1.00 55.12 71 LEU A O 1
ATOM 529 N N . VAL A 1 72 ? 5.962 -18.542 12.516 1.00 47.59 72 VAL A N 1
ATOM 530 C CA . VAL A 1 72 ? 6.085 -19.867 13.144 1.00 47.59 72 VAL A CA 1
ATOM 531 C C . VAL A 1 72 ? 5.134 -20.837 12.461 1.00 47.59 72 VAL A C 1
ATOM 533 O O . VAL A 1 72 ? 3.969 -20.437 12.239 1.00 47.59 72 VAL A O 1
#

Foldseek 3Di:
DVVVVVVVVVLLDCDDFLLSSLVSVVVVCVVVVHPDDDDDDPPVDPVVRVVSVVSNCVNVVPDPPDDDDPDD

Radius of gyration: 14.54 Å; chains: 1; bounding box: 38×29×33 Å

pLDDT: mean 85.44, std 13.95, range [47.59, 97.06]

Sequence (72 aa):
ADLQAMDAMKADALVGTAEQAADKMLALAARLALDELVVCTWAHDPAVQLRSFELLSEAFALNPSVRQPALV